Protein AF-F3FYI1-F1 (afdb_monomer_lite)

Foldseek 3Di:
DPVVVCVVVVPDDPVNCVVPVPDDPPDDPDPDDDDDDDDDPPRVPPPVVPD

Secondary structure (DSSP, 8-state):
--SGGGGGGTT--HHHHHHHS-PPTTS-S-S---------TTTTSSSSS--

pLDDT: mean 76.62, std 14.37, range [40.69, 93.94]

Structure (mmCIF, N/CA/C/O backbone):
data_AF-F3FYI1-F1
#
_entry.id   AF-F3FYI1-F1
#
loop_
_atom_site.group_PDB
_atom_site.id
_atom_site.type_symbol
_atom_site.label_atom_id
_atom_site.label_alt_id
_atom_site.label_comp_id
_atom_site.label_asym_id
_atom_site.label_entity_id
_atom_site.label_seq_id
_atom_site.pdbx_PDB_ins_code
_atom_site.Cartn_x
_atom_site.Cartn_y
_atom_site.Cartn_z
_atom_site.occupancy
_atom_site.B_iso_or_equiv
_atom_site.auth_seq_id
_atom_site.auth_comp_id
_atom_site.auth_asym_id
_atom_site.auth_atom_id
_atom_site.pdbx_PDB_model_num
ATOM 1 N N . GLU A 1 1 ? 18.122 -6.075 -1.279 1.00 51.97 1 GLU A N 1
ATOM 2 C CA . GLU A 1 1 ? 17.399 -6.944 -2.235 1.00 51.97 1 GLU A CA 1
ATOM 3 C C . GLU A 1 1 ? 16.113 -7.537 -1.647 1.00 51.97 1 GLU A C 1
ATOM 5 O O . GLU A 1 1 ? 16.010 -8.733 -1.430 1.00 51.97 1 GLU A O 1
ATOM 10 N N . ARG A 1 2 ? 15.114 -6.701 -1.333 1.00 63.16 2 ARG A N 1
ATOM 11 C CA . ARG A 1 2 ? 13.848 -7.188 -0.739 1.00 63.16 2 ARG A CA 1
ATOM 12 C C . ARG A 1 2 ? 12.601 -6.477 -1.264 1.00 63.16 2 ARG A C 1
ATOM 14 O O . ARG A 1 2 ? 11.521 -7.048 -1.223 1.00 63.16 2 ARG A O 1
ATOM 21 N N . LEU A 1 3 ? 12.764 -5.274 -1.822 1.00 64.81 3 LEU A N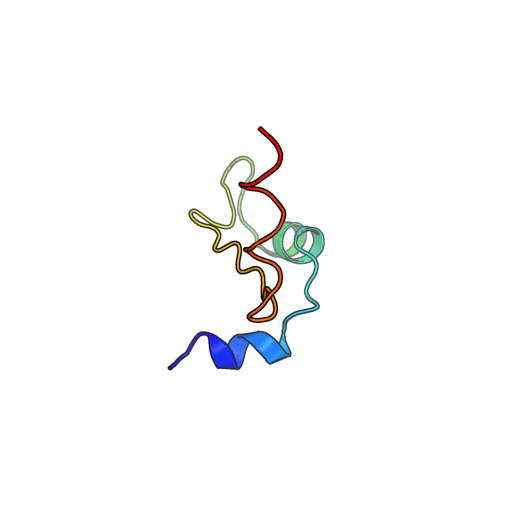 1
ATOM 22 C CA . LEU A 1 3 ? 11.668 -4.491 -2.393 1.00 64.81 3 LEU A CA 1
ATOM 23 C C . LEU A 1 3 ? 11.128 -5.102 -3.696 1.00 64.81 3 LEU A C 1
ATOM 25 O O . LEU A 1 3 ? 9.925 -5.115 -3.916 1.00 64.81 3 LEU A O 1
ATOM 29 N N . THR A 1 4 ? 12.001 -5.680 -4.525 1.00 73.69 4 THR A N 1
ATOM 30 C CA . THR A 1 4 ? 11.642 -6.285 -5.818 1.00 73.69 4 THR A CA 1
ATOM 31 C C . THR A 1 4 ? 10.711 -7.490 -5.671 1.00 73.69 4 THR A C 1
ATOM 33 O O . THR A 1 4 ? 9.863 -7.718 -6.524 1.00 73.69 4 THR A O 1
ATOM 36 N N . ALA A 1 5 ? 10.806 -8.229 -4.561 1.00 75.81 5 ALA A N 1
ATOM 37 C CA . ALA A 1 5 ? 9.919 -9.357 -4.272 1.00 75.81 5 ALA A CA 1
ATOM 38 C C . ALA A 1 5 ? 8.458 -8.925 -4.024 1.00 75.81 5 ALA A C 1
ATOM 40 O O . ALA A 1 5 ? 7.540 -9.734 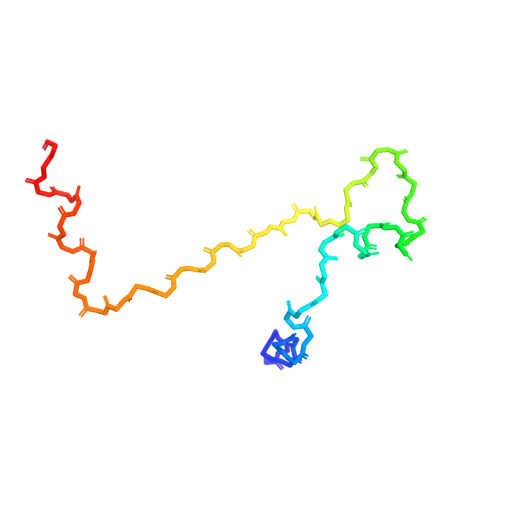-4.154 1.00 75.81 5 ALA A O 1
ATOM 41 N N . LEU A 1 6 ? 8.226 -7.649 -3.693 1.00 73.44 6 LEU A N 1
ATOM 42 C CA . LEU A 1 6 ? 6.886 -7.100 -3.474 1.00 73.44 6 LEU A CA 1
ATOM 43 C C . LEU A 1 6 ? 6.172 -6.744 -4.783 1.00 73.44 6 LEU A C 1
ATOM 45 O O . LEU A 1 6 ? 4.957 -6.573 -4.764 1.00 73.44 6 LEU A O 1
ATOM 49 N N . LEU A 1 7 ? 6.885 -6.709 -5.917 1.00 73.00 7 LEU A N 1
ATOM 50 C CA . LEU A 1 7 ? 6.284 -6.445 -7.230 1.00 73.00 7 LEU A CA 1
ATOM 51 C C . LEU A 1 7 ? 5.218 -7.488 -7.601 1.00 73.00 7 LEU A C 1
ATOM 53 O O . LEU A 1 7 ? 4.220 -7.151 -8.220 1.00 73.00 7 LEU A O 1
ATOM 57 N N . GLY A 1 8 ? 5.351 -8.738 -7.140 1.00 72.75 8 GLY A N 1
ATOM 58 C CA . GLY A 1 8 ? 4.314 -9.761 -7.340 1.00 72.75 8 GLY A CA 1
ATOM 59 C C . GLY A 1 8 ? 2.973 -9.453 -6.652 1.00 72.75 8 GLY A C 1
ATOM 60 O O . GLY A 1 8 ? 1.971 -10.088 -6.963 1.00 72.75 8 GLY A O 1
ATOM 61 N N . HIS A 1 9 ? 2.943 -8.479 -5.736 1.00 69.25 9 HIS A N 1
ATOM 62 C CA . HIS A 1 9 ? 1.753 -8.036 -5.001 1.00 69.25 9 HIS A CA 1
ATOM 63 C C . HIS A 1 9 ? 1.307 -6.623 -5.417 1.00 69.25 9 HIS A C 1
ATOM 65 O O . HIS A 1 9 ? 0.558 -5.972 -4.688 1.00 69.25 9 HIS A O 1
ATOM 71 N N . GLU A 1 10 ? 1.753 -6.146 -6.584 1.00 70.12 10 GLU A N 1
ATOM 72 C CA . GLU A 1 10 ? 1.480 -4.800 -7.110 1.00 70.12 10 GLU A CA 1
ATOM 73 C C . GLU A 1 10 ? -0.014 -4.438 -7.114 1.00 70.12 10 GLU A C 1
ATOM 75 O O . GLU A 1 10 ? -0.383 -3.289 -6.879 1.00 70.12 10 GLU A O 1
ATOM 80 N N . HIS A 1 11 ? -0.890 -5.423 -7.323 1.00 74.69 11 HIS A N 1
ATOM 81 C CA . HIS A 1 11 ? -2.325 -5.202 -7.485 1.00 74.69 11 HIS A CA 1
ATOM 82 C C . HIS A 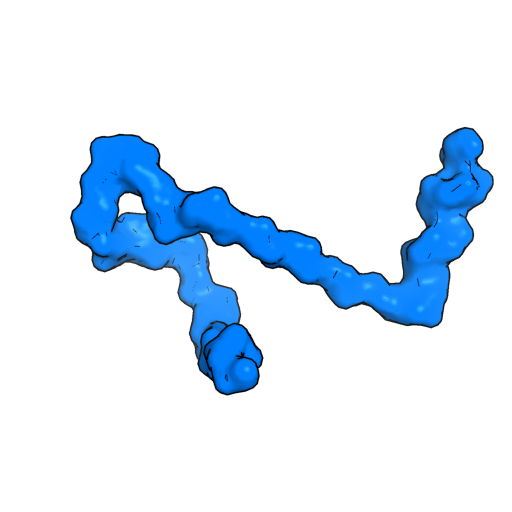1 11 ? -3.154 -5.208 -6.194 1.00 74.69 11 HIS A C 1
ATOM 84 O O . HIS A 1 11 ? -4.374 -5.308 -6.283 1.00 74.69 11 HIS A O 1
ATOM 90 N N . ALA A 1 12 ? -2.567 -5.078 -5.002 1.00 78.56 12 ALA A N 1
ATOM 91 C CA . ALA A 1 12 ? -3.352 -4.889 -3.779 1.00 78.56 12 ALA A CA 1
ATOM 92 C C . ALA A 1 12 ? -3.821 -3.421 -3.657 1.00 78.56 12 ALA A C 1
ATOM 94 O O . ALA A 1 12 ? -3.003 -2.545 -3.364 1.00 78.56 12 ALA A O 1
ATOM 95 N N . PRO A 1 13 ? -5.120 -3.100 -3.843 1.00 85.50 13 PRO A N 1
ATOM 96 C CA . PRO A 1 13 ? -5.594 -1.726 -3.731 1.00 85.50 13 PRO A CA 1
ATOM 97 C C . PRO A 1 13 ? -5.386 -1.202 -2.311 1.00 85.50 13 PRO A C 1
ATOM 99 O O . PRO A 1 13 ? -5.713 -1.884 -1.336 1.00 85.50 13 PRO A O 1
ATOM 102 N N . LEU A 1 14 ? -4.934 0.048 -2.190 1.00 85.69 14 LEU A N 1
ATOM 103 C CA . LEU A 1 14 ? -4.710 0.698 -0.895 1.00 85.69 14 LEU A CA 1
ATOM 104 C C . LEU A 1 14 ? -5.946 0.625 0.015 1.00 85.69 14 LEU A C 1
ATOM 106 O O . LEU A 1 14 ? -5.816 0.372 1.208 1.00 85.69 14 LEU A O 1
ATOM 110 N N . VAL A 1 15 ? -7.146 0.772 -0.554 1.00 88.44 15 VAL A N 1
ATOM 111 C CA . VAL A 1 15 ? -8.404 0.718 0.206 1.00 88.44 15 VAL A CA 1
ATOM 112 C C . VAL A 1 15 ? -8.662 -0.659 0.829 1.00 88.44 15 VAL A C 1
ATOM 114 O O . VAL A 1 15 ? -9.214 -0.750 1.925 1.00 88.44 15 VAL A O 1
ATOM 117 N N . LEU A 1 16 ? -8.245 -1.740 0.159 1.00 89.38 16 LEU A N 1
ATOM 118 C CA . LEU A 1 16 ? -8.344 -3.091 0.707 1.00 89.38 16 LEU A CA 1
ATOM 119 C C . LEU A 1 16 ? -7.330 -3.271 1.835 1.00 89.38 16 LEU A C 1
ATOM 121 O O . LEU A 1 16 ? -7.711 -3.702 2.919 1.00 89.38 16 LEU A O 1
ATOM 125 N N . ALA A 1 17 ? -6.078 -2.854 1.630 1.00 89.25 17 ALA A N 1
ATOM 126 C CA . ALA A 1 17 ? -5.058 -2.892 2.676 1.00 89.25 17 ALA A CA 1
ATOM 127 C C . ALA A 1 17 ? -5.491 -2.107 3.926 1.00 89.25 17 ALA A C 1
ATOM 129 O O . ALA A 1 17 ? -5.376 -2.612 5.037 1.00 89.25 17 ALA A O 1
ATOM 130 N N . GLN A 1 18 ? -6.073 -0.917 3.752 1.00 90.06 18 GLN A N 1
ATOM 131 C CA . GLN A 1 18 ? -6.604 -0.100 4.845 1.00 90.06 18 GLN A CA 1
ATOM 132 C C . GLN A 1 18 ? -7.693 -0.831 5.638 1.00 90.06 18 GLN A C 1
ATOM 134 O O . GLN A 1 18 ? -7.582 -0.937 6.858 1.00 90.06 18 GLN A O 1
ATOM 139 N N . ARG A 1 19 ? -8.710 -1.387 4.964 1.00 90.69 19 ARG A N 1
ATOM 140 C CA . ARG A 1 19 ? -9.822 -2.100 5.622 1.00 90.69 19 ARG A CA 1
ATOM 141 C C . ARG A 1 19 ? -9.371 -3.349 6.379 1.00 90.69 19 ARG A C 1
ATOM 143 O O . ARG A 1 19 ? -9.946 -3.663 7.415 1.00 90.69 19 ARG A O 1
ATOM 150 N N . CYS A 1 20 ? -8.359 -4.046 5.871 1.00 91.62 20 CYS A N 1
ATOM 151 C CA . CYS A 1 20 ? -7.847 -5.283 6.460 1.00 91.62 20 CYS A CA 1
ATOM 152 C C . CYS A 1 20 ? -6.723 -5.055 7.488 1.00 91.62 20 CYS A C 1
ATOM 154 O O . CYS A 1 20 ? -6.286 -6.010 8.121 1.00 91.62 20 CYS A O 1
ATOM 156 N N . SER A 1 21 ? -6.230 -3.821 7.641 1.00 92.31 21 SER A N 1
ATOM 157 C CA . SER A 1 21 ? -5.005 -3.530 8.402 1.00 92.31 21 SER A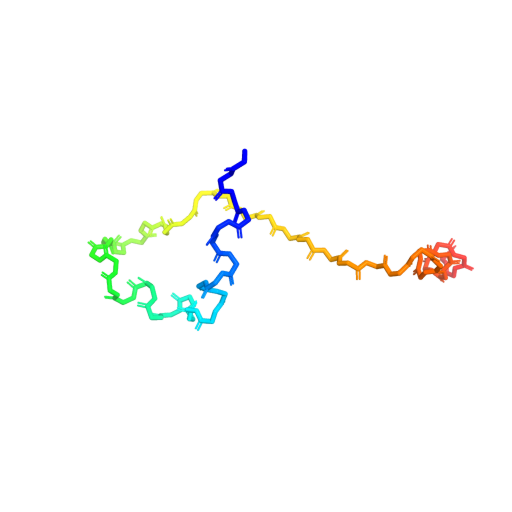 CA 1
ATOM 158 C C . SER A 1 21 ? -5.131 -3.690 9.919 1.00 92.31 21 SER A C 1
ATOM 160 O O . SER A 1 21 ? -4.118 -3.829 10.597 1.00 92.31 21 SER A O 1
ATOM 162 N N . GLY A 1 22 ? -6.346 -3.598 10.470 1.00 93.44 22 GLY A N 1
ATOM 163 C CA . GLY A 1 22 ? -6.557 -3.496 11.919 1.00 93.44 22 GLY A CA 1
ATOM 164 C C . GLY A 1 22 ? -5.997 -2.210 12.548 1.00 93.44 22 GLY A C 1
ATOM 165 O O . GLY A 1 22 ? -6.053 -2.056 13.766 1.00 93.44 22 GLY A O 1
ATOM 166 N N . VAL A 1 23 ? -5.471 -1.278 11.743 1.00 93.81 23 VAL A N 1
ATOM 167 C CA . VAL A 1 23 ? -4.964 0.014 12.209 1.00 93.81 23 VAL A CA 1
ATOM 168 C C . VAL A 1 23 ? -6.149 0.919 12.530 1.00 93.81 23 VAL A C 1
ATOM 170 O O . VAL A 1 23 ? -7.002 1.179 11.681 1.00 93.81 23 VAL A O 1
ATOM 173 N N . ALA A 1 24 ? -6.205 1.401 13.771 1.00 93.31 24 ALA A N 1
ATOM 174 C CA . ALA A 1 24 ? -7.251 2.312 14.208 1.00 93.31 24 ALA A CA 1
ATOM 175 C C . A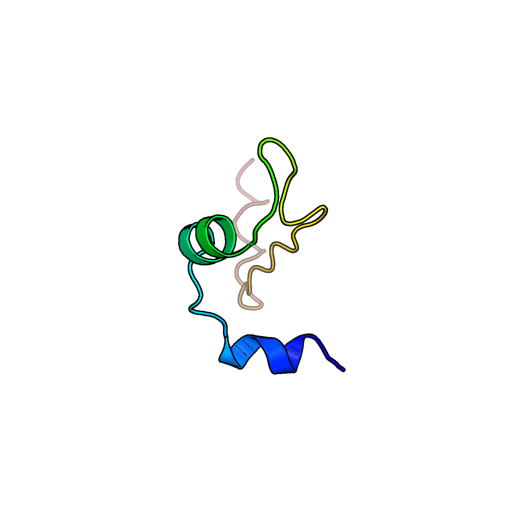LA A 1 24 ? -7.116 3.675 13.512 1.00 93.31 24 ALA A C 1
ATOM 177 O O . ALA A 1 24 ? -6.038 4.272 13.477 1.00 93.31 24 ALA A O 1
ATOM 178 N N . ALA A 1 25 ? -8.229 4.200 12.999 1.00 88.44 25 ALA A N 1
ATOM 179 C CA . ALA A 1 25 ? -8.270 5.569 12.504 1.00 88.44 25 ALA A CA 1
ATOM 180 C C . ALA A 1 25 ? -7.975 6.560 13.652 1.00 88.44 25 ALA A C 1
ATOM 182 O O . ALA A 1 25 ? -8.435 6.332 14.774 1.00 88.44 25 ALA A O 1
ATOM 183 N N . PRO A 1 26 ? -7.240 7.662 13.401 1.00 90.50 26 PRO A N 1
ATOM 184 C CA . PRO A 1 26 ? -6.788 8.174 12.101 1.00 90.50 26 PRO A CA 1
ATOM 185 C C . PRO A 1 26 ? -5.336 7.797 11.735 1.00 90.50 26 PRO A C 1
ATOM 187 O O . PRO A 1 26 ? -4.724 8.478 10.912 1.00 90.50 26 PRO A O 1
ATOM 190 N N . LEU A 1 27 ? -4.748 6.769 12.358 1.00 93.94 27 LEU A N 1
ATOM 191 C CA . LEU A 1 27 ? -3.329 6.456 12.173 1.00 93.94 27 LEU A CA 1
ATOM 192 C C . LEU A 1 27 ? -3.035 6.038 10.711 1.00 93.94 27 LEU A C 1
ATOM 194 O O . LEU A 1 27 ? -3.759 5.202 10.163 1.00 93.94 27 LEU A O 1
ATOM 198 N N . PRO A 1 28 ? -1.989 6.581 10.057 1.00 91.62 28 PRO A N 1
ATOM 199 C CA . PRO A 1 28 ? -1.666 6.215 8.681 1.00 91.62 28 PRO A CA 1
ATOM 200 C C . PRO A 1 28 ? -1.025 4.823 8.592 1.00 91.62 28 PRO A C 1
ATOM 202 O O . PRO A 1 28 ? -0.210 4.444 9.430 1.00 91.62 28 PRO A O 1
ATOM 205 N N . LEU A 1 29 ? -1.341 4.085 7.520 1.00 90.38 29 LEU A N 1
ATOM 206 C CA . LEU A 1 29 ? -0.772 2.755 7.251 1.00 90.38 29 LEU A CA 1
ATOM 207 C C . LEU A 1 29 ? 0.704 2.811 6.814 1.00 90.38 29 LEU A C 1
ATOM 209 O O . LEU A 1 29 ? 1.461 1.874 7.050 1.00 90.38 29 LEU A O 1
ATOM 213 N N . PHE A 1 30 ? 1.112 3.917 6.187 1.00 89.75 30 PHE A N 1
ATOM 214 C CA . PHE A 1 30 ? 2.475 4.161 5.720 1.00 89.75 30 PHE A CA 1
ATOM 215 C C . PHE A 1 30 ? 2.945 5.529 6.207 1.00 89.75 3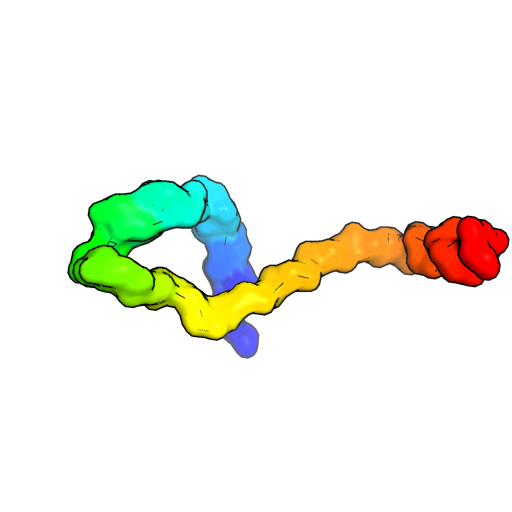0 PHE A C 1
ATOM 217 O O . PHE A 1 30 ? 2.215 6.512 6.093 1.00 89.75 30 PHE A O 1
ATOM 224 N N . SER A 1 31 ? 4.175 5.605 6.713 1.00 90.94 31 SER A N 1
ATOM 225 C CA . SER A 1 31 ? 4.812 6.869 7.106 1.00 90.94 31 SER A CA 1
ATOM 226 C C . SER A 1 31 ? 5.566 7.545 5.957 1.00 90.94 31 SER A C 1
ATOM 228 O O . SER A 1 31 ? 5.851 8.737 6.030 1.00 90.94 31 SER A O 1
ATOM 230 N N . ALA A 1 32 ? 5.885 6.799 4.895 1.00 88.56 32 ALA A N 1
ATOM 231 C CA . ALA A 1 32 ? 6.599 7.285 3.722 1.00 88.56 32 ALA A CA 1
ATOM 232 C C . ALA A 1 32 ? 6.109 6.577 2.451 1.00 88.56 32 ALA A C 1
ATOM 234 O O . ALA A 1 32 ? 5.730 5.406 2.488 1.00 88.56 32 ALA A O 1
ATOM 235 N N . LEU A 1 33 ? 6.150 7.287 1.322 1.00 87.81 33 LEU A N 1
ATOM 236 C CA . LEU A 1 33 ? 5.798 6.775 -0.002 1.00 87.81 33 LEU A CA 1
ATOM 237 C C . LEU A 1 33 ? 6.918 7.106 -0.990 1.00 87.81 33 LEU A C 1
ATOM 239 O O . LEU A 1 33 ? 7.408 8.234 -1.023 1.00 87.81 33 LEU A O 1
ATOM 243 N N . LEU A 1 34 ? 7.294 6.136 -1.822 1.00 82.75 34 LEU A N 1
ATOM 244 C CA . LEU A 1 34 ? 8.209 6.346 -2.941 1.00 82.75 34 LEU A CA 1
ATOM 245 C C . LEU A 1 34 ? 7.393 6.476 -4.229 1.00 82.75 34 LEU A C 1
ATOM 247 O O . LEU A 1 34 ? 6.751 5.519 -4.654 1.00 82.75 34 LEU A O 1
ATOM 251 N N . ASN A 1 35 ? 7.431 7.645 -4.869 1.00 84.62 35 ASN A N 1
ATOM 252 C CA . ASN A 1 35 ? 6.826 7.833 -6.185 1.00 84.62 35 ASN A CA 1
ATOM 253 C C . ASN A 1 35 ? 7.888 7.629 -7.272 1.00 84.62 35 ASN A C 1
ATOM 255 O O . ASN A 1 35 ? 8.603 8.560 -7.636 1.00 84.62 35 ASN A O 1
ATOM 259 N N . TYR A 1 36 ? 8.017 6.398 -7.767 1.00 80.38 36 TYR A N 1
ATOM 260 C CA . TYR A 1 36 ? 8.896 6.108 -8.895 1.00 80.38 36 TYR A CA 1
ATOM 261 C C . TYR A 1 36 ? 8.133 6.264 -10.208 1.00 80.38 36 TYR A C 1
ATOM 263 O O . TYR A 1 36 ? 7.110 5.620 -10.430 1.00 80.38 36 TYR A O 1
ATOM 271 N N . ARG A 1 37 ? 8.643 7.116 -11.096 1.00 82.38 37 ARG A N 1
ATOM 272 C CA . ARG A 1 37 ? 8.125 7.280 -12.454 1.00 82.38 37 ARG A CA 1
ATOM 273 C C . ARG A 1 37 ? 9.221 6.867 -13.416 1.00 82.38 37 ARG A C 1
ATOM 275 O O . ARG A 1 37 ? 10.217 7.574 -13.549 1.00 82.38 37 ARG A O 1
ATOM 282 N N . HIS A 1 38 ? 9.031 5.741 -14.092 1.00 75.12 38 HIS A N 1
ATOM 283 C CA . HIS A 1 38 ? 9.922 5.352 -15.173 1.00 75.12 38 HIS A CA 1
ATOM 284 C C . HIS A 1 38 ? 9.696 6.300 -16.358 1.00 75.12 38 HIS A C 1
ATOM 286 O O . HIS A 1 38 ? 8.684 6.222 -17.052 1.00 75.12 38 HIS A O 1
ATOM 292 N N . SER A 1 39 ? 10.619 7.237 -16.547 1.00 78.81 39 SER A N 1
ATOM 293 C CA . SER A 1 39 ? 10.681 8.093 -17.730 1.00 78.81 39 SER A CA 1
ATOM 294 C C . SER A 1 39 ? 11.693 7.473 -18.679 1.00 78.81 39 SER A C 1
ATOM 296 O O . SER A 1 39 ? 12.822 7.211 -18.264 1.00 78.81 39 SER A O 1
ATOM 298 N N . ALA A 1 40 ? 11.299 7.206 -19.925 1.00 77.00 40 ALA A N 1
ATOM 299 C CA . ALA A 1 40 ? 12.253 6.747 -20.925 1.00 77.00 40 ALA A CA 1
ATOM 300 C C . ALA A 1 40 ? 13.397 7.778 -21.033 1.00 77.00 40 ALA A C 1
ATOM 302 O O . ALA A 1 40 ? 13.122 8.983 -20.967 1.00 77.00 40 ALA A O 1
ATOM 303 N N . PRO A 1 41 ? 14.664 7.347 -21.173 1.00 63.50 41 PRO A N 1
ATOM 304 C CA . PRO A 1 41 ? 15.790 8.256 -21.366 1.00 63.50 41 PRO A CA 1
ATOM 305 C C . PRO A 1 41 ? 15.574 9.032 -22.675 1.00 63.50 41 PRO A C 1
ATOM 307 O O . PRO A 1 41 ? 15.825 8.530 -23.763 1.00 63.50 41 PRO A O 1
ATOM 310 N N . GLY A 1 42 ? 14.992 10.225 -22.560 1.00 59.94 42 GLY A N 1
ATOM 311 C CA . GLY A 1 42 ? 14.502 11.033 -23.680 1.00 59.94 42 GLY A CA 1
ATOM 312 C C . GLY A 1 42 ? 13.317 11.933 -23.311 1.00 59.94 42 GLY A C 1
ATOM 313 O O . GLY A 1 42 ? 13.208 13.036 -23.830 1.00 59.94 42 GLY A O 1
ATOM 314 N N . SER A 1 43 ? 12.478 11.545 -22.342 1.00 57.91 43 SER A N 1
ATOM 315 C CA . SER A 1 43 ? 11.276 12.317 -21.973 1.00 57.91 43 SER A CA 1
ATOM 316 C C . SER A 1 43 ? 11.498 13.390 -20.895 1.00 57.91 43 SER A C 1
ATOM 318 O O . SER A 1 43 ? 10.547 14.045 -20.475 1.00 57.91 43 SER A O 1
ATOM 320 N N . VAL A 1 44 ? 12.736 13.575 -20.419 1.00 57.44 44 VAL A N 1
ATOM 321 C CA . VAL A 1 44 ? 13.091 14.644 -19.458 1.00 57.44 44 VAL A CA 1
ATOM 322 C C . VAL A 1 44 ? 13.490 15.945 -20.180 1.00 57.44 44 VAL A C 1
ATOM 324 O O . VAL A 1 44 ? 13.574 16.989 -19.545 1.00 57.44 44 VAL A O 1
ATOM 327 N N . SER A 1 45 ? 13.648 15.929 -21.511 1.00 57.00 45 SER A N 1
ATOM 328 C CA . SER A 1 45 ? 14.139 17.089 -22.276 1.00 57.00 45 SER A CA 1
ATOM 329 C C . SER A 1 45 ? 13.066 18.071 -22.781 1.00 57.00 45 SER A C 1
ATOM 331 O O . SER A 1 45 ? 13.429 19.047 -23.428 1.00 57.00 45 SER A O 1
ATOM 333 N N . GLU A 1 46 ? 11.772 17.878 -22.504 1.00 56.16 46 GLU A N 1
ATOM 334 C CA . GLU A 1 46 ? 10.723 18.757 -23.072 1.00 56.16 46 GLU A CA 1
ATOM 335 C C . GLU A 1 46 ? 10.022 19.683 -22.070 1.00 56.16 46 GLU A C 1
ATOM 337 O O . GLU A 1 46 ? 9.382 20.642 -22.487 1.00 56.16 46 GLU A O 1
ATOM 342 N N . ARG A 1 47 ? 10.150 19.478 -20.750 1.00 56.62 47 ARG A N 1
ATOM 343 C CA . ARG A 1 47 ? 9.410 20.305 -19.768 1.00 56.62 47 ARG A CA 1
ATOM 344 C C . ARG A 1 47 ? 10.208 21.464 -19.164 1.00 56.62 47 ARG A C 1
ATOM 346 O O . ARG A 1 47 ? 9.617 22.333 -18.538 1.00 56.62 47 ARG A O 1
ATOM 353 N N . THR A 1 48 ? 11.523 21.505 -19.365 1.00 53.97 48 THR A N 1
ATOM 354 C CA . THR A 1 48 ? 12.392 22.619 -18.936 1.00 53.97 48 THR A CA 1
ATOM 355 C C . THR A 1 48 ? 12.706 23.617 -20.054 1.00 53.97 48 THR A C 1
ATOM 357 O O . THR A 1 48 ? 13.393 24.596 -19.797 1.00 53.97 48 THR A O 1
ATOM 360 N N . ALA A 1 49 ? 12.197 23.406 -21.275 1.00 55.78 49 ALA A N 1
ATOM 361 C CA . ALA A 1 49 ? 12.391 24.311 -22.414 1.00 55.78 49 ALA A CA 1
ATOM 362 C C . ALA A 1 49 ? 11.177 25.222 -22.703 1.00 55.78 49 ALA A C 1
ATOM 364 O O . ALA A 1 49 ? 11.167 25.920 -23.714 1.00 55.78 49 ALA A O 1
ATOM 365 N N . GLN A 1 50 ? 10.141 25.203 -21.854 1.00 50.72 50 GLN A N 1
ATOM 366 C CA . GLN A 1 50 ? 8.887 25.933 -22.094 1.00 50.72 50 GLN A CA 1
ATOM 367 C C . GLN A 1 50 ? 8.359 26.688 -20.863 1.00 50.72 50 GLN A C 1
ATOM 369 O O . GLN A 1 50 ? 7.149 26.848 -20.699 1.00 50.72 50 GLN A O 1
ATOM 374 N N . ALA A 1 51 ? 9.275 27.154 -20.012 1.00 40.69 51 ALA A N 1
ATOM 375 C CA . ALA A 1 51 ? 9.017 28.146 -18.971 1.00 40.69 51 ALA A CA 1
ATOM 376 C C . ALA A 1 51 ? 10.008 29.303 -19.117 1.00 40.69 51 ALA A C 1
ATOM 378 O O . ALA A 1 51 ? 11.205 29.004 -19.334 1.00 40.69 51 ALA A O 1
#

Organism: NCBI:txid629262

Radius of gyration: 17.02 Å; chains: 1; bounding box: 27×38×38 Å

Sequence (51 aa):
ERLTALLGHEHAPLVLAQRCSGVAAPLPLFSALLNYRHSAPGSVSERTAQA